Protein AF-A0A450TF73-F1 (afdb_monomer_lite)

Sequence (126 aa):
MGFTGDWPGLVEEAIFALEADQPIYLAGGFGGVTLPLDMVRALGIDDCDWFPEFSDGGLDFPGPDPRWSDSMERLARIRKEQGGKLPDNGLDDFENRQLAATHRPSEIAALISLGLGRRFVGERKP

Organism: NCBI:txid2126562

Secondary structure (DSSP, 8-state):
---SSSS-HHHHHHHHHHHTT------TTSS-THHHHHHHHHTTS---TTS----SSTTTSPPP-HHHHHHHHHHHHHHHHTTT-----S--HHHHHHHHH---HHHHHHHHHHHHHHHHHTT---

Structure (mmCIF, N/CA/C/O backbone):
data_AF-A0A450TF73-F1
#
_entry.id   AF-A0A450TF73-F1
#
loop_
_atom_site.group_PDB
_atom_site.id
_atom_site.type_symbol
_atom_site.label_atom_id
_atom_site.label_alt_id
_atom_site.label_comp_id
_atom_site.label_asym_id
_atom_site.label_entity_id
_atom_site.label_seq_id
_atom_site.pdbx_PDB_ins_code
_atom_site.Cartn_x
_atom_site.Cartn_y
_atom_site.Cartn_z
_atom_site.occupancy
_atom_site.B_iso_or_equiv
_atom_site.auth_seq_id
_atom_site.auth_comp_id
_atom_site.auth_asym_id
_atom_site.auth_atom_id
_atom_site.pdbx_PDB_model_num
ATOM 1 N N . MET A 1 1 ? 14.585 -15.240 -14.557 1.00 38.53 1 MET A N 1
ATOM 2 C CA . MET A 1 1 ? 13.596 -15.600 -13.519 1.00 38.53 1 MET A CA 1
ATOM 3 C C . MET A 1 1 ? 12.425 -14.662 -13.742 1.00 38.53 1 MET A C 1
ATOM 5 O O . MET A 1 1 ? 12.552 -13.498 -13.401 1.00 38.53 1 MET A O 1
ATOM 9 N N . GLY A 1 2 ? 11.406 -15.100 -14.479 1.00 51.41 2 GLY A N 1
ATOM 10 C CA . GLY A 1 2 ? 10.338 -14.227 -14.975 1.00 51.41 2 GLY A CA 1
ATOM 11 C C . GLY A 1 2 ? 8.985 -14.683 -14.453 1.00 51.41 2 GLY A C 1
ATOM 12 O O . GLY A 1 2 ? 8.743 -15.885 -14.334 1.00 51.41 2 GLY A O 1
ATOM 13 N N . PHE A 1 3 ? 8.134 -13.723 -14.118 1.00 56.75 3 PHE A N 1
ATOM 14 C CA . PHE A 1 3 ? 6.714 -13.951 -13.880 1.00 56.75 3 PHE A CA 1
ATOM 15 C C . PHE A 1 3 ? 6.057 -14.433 -15.181 1.00 56.75 3 PHE A C 1
ATOM 17 O O . PHE A 1 3 ? 6.486 -14.083 -16.279 1.00 56.75 3 PHE A O 1
ATOM 24 N N . THR A 1 4 ? 5.056 -15.301 -15.058 1.00 57.62 4 THR A N 1
ATOM 25 C CA . THR A 1 4 ? 4.365 -15.908 -16.209 1.00 57.62 4 THR A CA 1
ATOM 26 C C . THR A 1 4 ? 3.140 -15.099 -16.651 1.00 57.62 4 THR A C 1
ATOM 28 O O . THR A 1 4 ? 2.587 -15.391 -17.707 1.00 57.62 4 THR A O 1
ATOM 31 N N . GLY A 1 5 ? 2.735 -14.108 -15.846 1.00 60.59 5 GLY A N 1
ATOM 32 C CA . GLY A 1 5 ? 1.641 -13.173 -16.123 1.00 60.59 5 GLY A CA 1
ATOM 33 C C . GLY A 1 5 ? 2.019 -12.056 -17.097 1.00 60.59 5 GLY A C 1
ATOM 34 O O . GLY A 1 5 ? 3.167 -11.969 -17.560 1.00 60.59 5 GLY A O 1
ATOM 35 N N . ASP A 1 6 ? 1.039 -11.207 -17.405 1.00 66.12 6 ASP A N 1
ATOM 36 C CA . ASP A 1 6 ? 1.239 -10.039 -18.269 1.00 66.12 6 ASP A CA 1
ATOM 37 C C . ASP A 1 6 ? 2.031 -8.954 -17.525 1.00 66.12 6 ASP A C 1
ATOM 39 O O . ASP A 1 6 ? 2.881 -8.301 -18.135 1.00 66.12 6 ASP A O 1
ATOM 43 N N . TRP A 1 7 ? 1.871 -8.861 -16.199 1.00 71.25 7 TRP A N 1
ATOM 44 C CA . TRP A 1 7 ? 2.666 -8.004 -15.310 1.00 71.25 7 TRP A CA 1
ATOM 45 C C . TRP A 1 7 ? 3.254 -8.797 -14.120 1.00 71.25 7 TRP A C 1
ATOM 47 O O . TRP A 1 7 ? 2.951 -9.981 -13.941 1.00 71.25 7 TRP A O 1
ATOM 57 N N . PRO A 1 8 ? 4.135 -8.200 -13.288 1.00 74.06 8 PRO A N 1
ATOM 58 C CA . PRO A 1 8 ? 4.577 -8.842 -12.053 1.00 74.06 8 PRO A CA 1
ATOM 59 C C . PRO A 1 8 ? 3.381 -9.137 -11.140 1.00 74.06 8 PRO A C 1
ATOM 61 O O . PRO A 1 8 ? 2.592 -8.238 -10.869 1.00 74.06 8 PRO A O 1
ATOM 64 N N . GLY A 1 9 ? 3.275 -10.359 -10.608 1.00 73.50 9 GLY A N 1
ATOM 65 C CA . GLY A 1 9 ? 2.067 -10.804 -9.891 1.00 73.50 9 GLY A CA 1
ATOM 66 C C . GLY A 1 9 ? 1.605 -9.885 -8.748 1.00 73.50 9 GLY A C 1
ATOM 67 O O . GLY A 1 9 ? 0.416 -9.632 -8.615 1.00 73.50 9 GLY A O 1
ATOM 68 N N . LEU A 1 10 ? 2.530 -9.296 -7.978 1.00 75.56 10 LEU A N 1
ATOM 69 C CA . LEU A 1 10 ? 2.186 -8.321 -6.926 1.00 75.56 10 LEU A CA 1
ATOM 70 C C . LEU A 1 10 ? 1.573 -7.023 -7.481 1.00 75.56 10 LEU A C 1
ATOM 72 O O . LEU A 1 10 ? 0.707 -6.421 -6.848 1.00 75.56 10 LEU A O 1
ATOM 76 N N . VAL A 1 11 ? 2.022 -6.586 -8.659 1.00 76.38 11 VAL A N 1
ATOM 77 C CA . VAL A 1 11 ? 1.467 -5.411 -9.340 1.00 76.38 11 VAL A CA 1
ATOM 78 C C . VAL A 1 11 ? 0.088 -5.740 -9.911 1.00 76.38 11 VAL A C 1
ATOM 80 O O . VAL A 1 11 ? -0.824 -4.927 -9.777 1.00 76.38 11 VAL A O 1
ATOM 83 N N . GLU A 1 12 ? -0.093 -6.939 -10.479 1.00 79.62 12 GLU A N 1
ATOM 84 C CA . GLU A 1 12 ? -1.403 -7.425 -10.942 1.00 79.62 12 GLU A CA 1
ATOM 85 C C . GLU A 1 12 ? -2.422 -7.443 -9.796 1.00 79.62 12 GLU A C 1
ATOM 87 O O . GLU A 1 12 ? -3.506 -6.879 -9.929 1.00 79.62 12 GLU A O 1
ATOM 92 N N . GLU A 1 13 ? -2.064 -8.017 -8.644 1.00 82.38 13 GLU A N 1
ATOM 93 C CA . GLU A 1 13 ? -2.924 -8.057 -7.454 1.00 82.38 13 GLU A CA 1
ATOM 94 C C . GLU A 1 13 ? -3.330 -6.655 -6.978 1.00 82.38 13 GLU A C 1
ATOM 96 O O . GLU A 1 13 ? -4.500 -6.419 -6.667 1.00 82.38 13 GLU A O 1
ATOM 101 N N . ALA A 1 14 ? -2.392 -5.704 -6.963 1.00 80.81 14 ALA A N 1
ATOM 102 C CA . ALA A 1 14 ? -2.683 -4.326 -6.582 1.00 80.81 14 ALA A CA 1
ATOM 103 C C . ALA A 1 14 ? -3.598 -3.620 -7.588 1.00 80.81 14 ALA A C 1
ATOM 105 O O . ALA A 1 14 ? -4.507 -2.898 -7.180 1.00 80.81 14 ALA A O 1
ATOM 106 N N . ILE A 1 15 ? -3.397 -3.844 -8.889 1.00 82.06 15 ILE A N 1
ATOM 107 C CA . ILE A 1 15 ? -4.269 -3.300 -9.935 1.00 82.06 15 ILE A CA 1
ATOM 108 C C . ILE A 1 15 ? -5.690 -3.839 -9.768 1.00 82.06 15 ILE A C 1
ATOM 110 O O . ILE A 1 15 ? -6.626 -3.044 -9.713 1.00 82.06 15 ILE A O 1
ATOM 114 N N . PHE A 1 16 ? -5.858 -5.152 -9.596 1.00 83.19 16 PHE A N 1
ATOM 115 C CA . PHE A 1 16 ? -7.179 -5.745 -9.380 1.00 83.19 16 PHE A CA 1
ATOM 116 C C . PHE A 1 16 ? -7.854 -5.236 -8.102 1.00 83.19 16 PHE A C 1
ATOM 118 O O . PHE A 1 16 ? -9.058 -4.980 -8.106 1.00 83.19 16 PHE A O 1
ATOM 125 N N . ALA A 1 17 ? -7.099 -5.058 -7.015 1.00 84.06 17 ALA A N 1
ATOM 126 C CA . ALA A 1 17 ? -7.634 -4.504 -5.776 1.00 84.06 17 ALA A CA 1
ATOM 127 C C . ALA A 1 17 ? -8.126 -3.060 -5.965 1.00 84.06 17 ALA A C 1
ATOM 129 O O . ALA A 1 17 ? -9.243 -2.738 -5.562 1.00 84.06 17 ALA A O 1
ATOM 130 N N . LEU A 1 18 ? -7.336 -2.209 -6.627 1.00 82.31 18 LEU A N 1
ATOM 131 C CA . LEU A 1 18 ? -7.717 -0.821 -6.891 1.00 82.31 18 LEU A CA 1
ATOM 132 C C . LEU A 1 18 ? -8.915 -0.725 -7.840 1.00 82.31 18 LEU A C 1
ATOM 134 O O . LEU A 1 18 ? -9.824 0.058 -7.578 1.00 82.31 18 LEU A O 1
A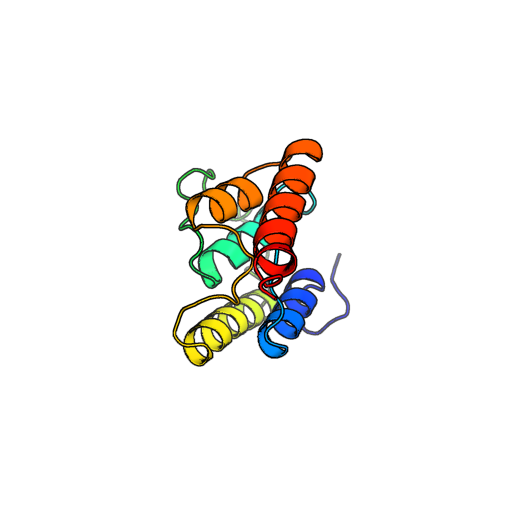TOM 138 N N . GLU A 1 19 ? -8.970 -1.543 -8.895 1.00 83.19 19 GLU A N 1
ATOM 139 C CA . GLU A 1 19 ? -10.132 -1.618 -9.795 1.00 83.19 19 GLU A CA 1
ATOM 140 C C . GLU A 1 19 ? -11.413 -2.055 -9.066 1.00 83.19 19 GLU A C 1
ATOM 142 O O . GLU A 1 19 ? -12.507 -1.610 -9.414 1.00 83.19 19 GLU A O 1
ATOM 147 N N . ALA A 1 20 ? -11.284 -2.884 -8.028 1.00 84.25 20 ALA A N 1
ATOM 148 C CA . ALA A 1 20 ? -12.384 -3.320 -7.171 1.00 84.25 20 ALA A CA 1
ATOM 149 C C . ALA A 1 20 ? -12.694 -2.359 -6.000 1.00 84.25 20 ALA A C 1
ATOM 151 O O . ALA A 1 20 ? -13.470 -2.724 -5.113 1.00 84.25 20 ALA A O 1
ATOM 152 N N . ASP A 1 21 ? -12.088 -1.164 -5.972 1.00 80.12 21 ASP A N 1
ATOM 153 C CA . ASP A 1 21 ? -12.197 -0.174 -4.885 1.00 80.12 21 ASP A CA 1
ATOM 154 C C . ASP A 1 21 ? -11.843 -0.756 -3.496 1.00 80.12 21 ASP A C 1
ATOM 156 O O . ASP A 1 21 ? -12.391 -0.382 -2.455 1.00 80.12 21 ASP A O 1
ATOM 160 N N . GLN A 1 22 ? -10.927 -1.729 -3.473 1.00 82.38 22 GLN A N 1
ATOM 161 C CA . GLN A 1 22 ? -10.429 -2.352 -2.251 1.00 82.38 22 GLN A CA 1
ATOM 162 C C . GLN A 1 22 ? -9.212 -1.583 -1.713 1.00 82.38 22 GLN A C 1
ATOM 164 O O . GLN A 1 22 ? -8.321 -1.212 -2.483 1.00 82.38 22 GLN A O 1
ATOM 169 N N . PRO A 1 23 ? -9.124 -1.367 -0.387 1.00 83.94 23 PRO A N 1
ATOM 170 C CA . PRO A 1 23 ? -7.955 -0.747 0.220 1.00 83.94 23 PRO A CA 1
ATOM 171 C C . PRO A 1 23 ? -6.725 -1.646 0.081 1.00 83.94 23 PRO A C 1
ATOM 173 O O . PRO A 1 23 ? -6.782 -2.847 0.349 1.00 83.94 23 PRO A O 1
ATOM 176 N N . ILE A 1 24 ? -5.597 -1.041 -0.288 1.00 84.56 24 ILE A N 1
ATOM 177 C CA . ILE A 1 24 ? -4.303 -1.718 -0.401 1.00 84.56 24 ILE A CA 1
ATOM 178 C C . ILE A 1 24 ? -3.362 -1.291 0.731 1.00 84.56 24 ILE A C 1
ATOM 180 O O . ILE A 1 24 ? -3.383 -0.147 1.193 1.00 84.56 24 ILE A O 1
ATOM 184 N N . TYR A 1 25 ? -2.520 -2.226 1.168 1.00 84.06 25 TYR A N 1
ATOM 185 C CA . TYR A 1 25 ? -1.515 -2.039 2.213 1.00 84.06 25 TYR A CA 1
ATOM 186 C C . TYR A 1 25 ? -0.152 -2.457 1.654 1.00 84.06 25 TYR A C 1
ATOM 188 O O . TYR A 1 25 ? 0.133 -3.647 1.528 1.00 84.06 25 TYR A O 1
ATOM 196 N N . LEU A 1 26 ? 0.679 -1.484 1.280 1.00 80.50 26 LEU A N 1
ATOM 197 C CA . LEU A 1 26 ? 1.978 -1.739 0.652 1.00 80.50 26 LEU A CA 1
ATOM 198 C C . LEU A 1 26 ? 3.069 -1.848 1.716 1.00 80.50 26 LEU A C 1
ATOM 200 O O . LEU A 1 26 ? 3.518 -0.837 2.245 1.00 80.50 26 LEU A O 1
ATOM 204 N N . ALA A 1 27 ? 3.496 -3.071 2.028 1.00 80.06 27 ALA A N 1
ATOM 205 C CA . ALA A 1 27 ? 4.587 -3.327 2.966 1.00 80.06 27 ALA A CA 1
ATOM 206 C C . ALA A 1 27 ? 5.915 -3.515 2.213 1.00 80.06 27 ALA A C 1
ATOM 208 O O . ALA A 1 27 ? 6.076 -4.488 1.476 1.00 80.06 27 ALA A O 1
ATOM 209 N N . GLY A 1 28 ? 6.880 -2.608 2.400 1.00 66.62 28 GLY A N 1
ATOM 210 C CA . GLY A 1 28 ? 8.111 -2.597 1.593 1.00 66.62 28 GLY A CA 1
ATOM 211 C C . GLY A 1 28 ? 9.157 -3.654 1.947 1.00 66.62 28 GLY A C 1
ATOM 212 O O . GLY A 1 28 ? 10.001 -3.977 1.117 1.00 66.62 28 GLY A O 1
ATOM 213 N N . GLY A 1 29 ? 9.116 -4.230 3.153 1.00 62.75 29 GLY A N 1
ATOM 214 C CA . GLY A 1 29 ? 10.197 -5.106 3.624 1.00 62.75 29 GLY A CA 1
ATOM 215 C C . GLY A 1 29 ? 10.097 -6.596 3.334 1.00 62.75 29 GLY A C 1
ATOM 216 O O . GLY A 1 29 ? 10.975 -7.340 3.767 1.00 62.75 29 GLY A O 1
ATOM 217 N N . PHE A 1 30 ? 9.053 -7.048 2.640 1.00 56.22 30 PHE A N 1
ATOM 218 C CA . PHE A 1 30 ? 8.836 -8.465 2.328 1.00 56.22 30 PHE A CA 1
ATOM 219 C C . PHE A 1 30 ? 8.599 -8.666 0.826 1.00 56.22 30 PHE A C 1
ATOM 221 O O . PHE A 1 30 ? 7.497 -8.946 0.375 1.00 56.22 30 PHE A O 1
ATOM 228 N N . GLY A 1 31 ? 9.668 -8.512 0.048 1.00 50.62 31 GLY A N 1
ATOM 229 C CA . GLY A 1 31 ? 9.680 -8.608 -1.414 1.00 50.62 31 GLY A CA 1
ATOM 230 C C . GLY A 1 31 ? 10.719 -7.629 -1.944 1.00 50.62 31 GLY A C 1
ATOM 231 O O . GLY A 1 31 ? 10.938 -6.610 -1.305 1.00 50.62 31 GLY A O 1
ATOM 232 N N . GLY A 1 32 ? 11.432 -7.948 -3.030 1.00 55.28 32 GLY A N 1
ATOM 233 C CA . GLY A 1 32 ? 12.507 -7.093 -3.556 1.00 55.28 32 GLY A CA 1
ATOM 234 C C . GLY A 1 32 ? 12.109 -5.614 -3.540 1.00 55.28 32 GLY A C 1
ATOM 235 O O . GLY A 1 32 ? 11.085 -5.253 -4.111 1.00 55.28 32 GLY A O 1
ATOM 236 N N . VAL A 1 33 ? 12.896 -4.799 -2.831 1.00 53.75 33 VAL A N 1
ATOM 237 C CA . VAL A 1 33 ? 12.512 -3.456 -2.355 1.00 53.75 33 VAL A CA 1
ATOM 238 C C . VAL A 1 33 ? 12.104 -2.508 -3.491 1.00 53.75 33 VAL A C 1
ATOM 240 O O . VAL A 1 33 ? 11.368 -1.557 -3.273 1.00 53.75 33 VAL A O 1
ATOM 243 N N . THR A 1 34 ? 12.511 -2.810 -4.723 1.00 55.22 34 THR A N 1
ATOM 244 C CA . THR A 1 34 ? 12.182 -2.076 -5.948 1.00 55.22 34 THR A CA 1
ATOM 245 C C . THR A 1 34 ? 10.687 -2.115 -6.301 1.00 55.22 34 THR A C 1
ATOM 247 O O . THR A 1 34 ? 10.118 -1.094 -6.663 1.00 55.22 34 THR A O 1
ATOM 250 N N . LEU A 1 35 ? 10.017 -3.265 -6.131 1.00 61.84 35 LEU A N 1
ATOM 251 C CA . LEU A 1 35 ? 8.601 -3.459 -6.493 1.00 61.84 35 LEU A CA 1
ATOM 252 C C . LEU A 1 35 ? 7.647 -2.568 -5.674 1.00 61.84 35 LEU A C 1
ATOM 254 O O . LEU A 1 35 ? 6.894 -1.798 -6.270 1.00 61.84 35 LEU A O 1
ATOM 258 N N . PRO A 1 36 ? 7.683 -2.605 -4.329 1.00 64.50 36 PRO A N 1
ATOM 259 C CA . PRO A 1 36 ? 6.845 -1.731 -3.515 1.00 64.50 36 PRO A CA 1
ATOM 260 C C . PRO A 1 36 ? 7.193 -0.249 -3.689 1.00 64.50 36 PRO A C 1
ATOM 262 O O . PRO A 1 36 ? 6.292 0.581 -3.663 1.00 64.50 36 PRO A O 1
ATOM 265 N N . LEU A 1 37 ? 8.470 0.091 -3.894 1.00 68.56 37 LEU A N 1
ATOM 266 C CA . LEU A 1 37 ? 8.933 1.473 -4.047 1.00 68.56 37 LEU A CA 1
ATOM 267 C C . LEU A 1 37 ? 8.371 2.139 -5.307 1.00 68.56 37 LEU A C 1
ATOM 269 O O . LEU A 1 37 ? 7.825 3.241 -5.242 1.00 68.56 37 LEU A O 1
ATOM 273 N N . ASP A 1 38 ? 8.464 1.454 -6.447 1.00 70.31 38 ASP A N 1
ATOM 274 C CA . ASP A 1 38 ? 7.959 1.977 -7.715 1.00 70.31 38 ASP A CA 1
ATOM 275 C C . ASP A 1 38 ? 6.429 2.093 -7.699 1.00 70.31 38 ASP A C 1
ATOM 277 O O . ASP A 1 38 ? 5.874 3.071 -8.202 1.00 70.31 38 ASP A O 1
ATOM 281 N N . MET A 1 39 ? 5.737 1.181 -7.008 1.00 71.75 39 MET A N 1
ATOM 282 C CA . MET A 1 39 ? 4.295 1.289 -6.770 1.00 71.75 39 MET A CA 1
ATOM 283 C C . MET A 1 39 ? 3.942 2.470 -5.856 1.00 71.75 39 MET A C 1
ATOM 285 O O . MET A 1 39 ? 3.014 3.215 -6.159 1.00 71.75 39 MET A O 1
ATOM 289 N N . VAL A 1 40 ? 4.681 2.684 -4.763 1.00 74.94 40 VAL A N 1
ATOM 290 C CA . VAL A 1 40 ? 4.489 3.816 -3.834 1.00 74.94 40 VAL A CA 1
ATOM 291 C C . VAL A 1 40 ? 4.654 5.152 -4.563 1.00 74.94 40 VAL A C 1
ATOM 293 O O . VAL A 1 40 ? 3.831 6.051 -4.370 1.00 74.94 40 VAL A O 1
ATOM 296 N N . ARG A 1 41 ? 5.637 5.250 -5.467 1.00 75.44 41 ARG A N 1
ATOM 297 C CA . ARG A 1 41 ? 5.844 6.412 -6.346 1.00 75.44 41 ARG A CA 1
ATOM 298 C C . ARG A 1 41 ? 4.727 6.578 -7.375 1.00 75.44 41 ARG A C 1
ATOM 300 O O . ARG A 1 41 ? 4.154 7.660 -7.483 1.00 75.44 41 ARG A O 1
ATOM 307 N N . ALA A 1 42 ? 4.358 5.517 -8.097 1.00 74.44 42 ALA A N 1
ATOM 308 C CA . ALA A 1 42 ? 3.291 5.558 -9.105 1.00 74.44 42 ALA A CA 1
ATOM 309 C C . ALA A 1 42 ? 1.931 5.946 -8.495 1.00 74.44 42 ALA A C 1
ATOM 311 O O . ALA A 1 42 ? 1.151 6.709 -9.077 1.00 74.44 42 ALA A O 1
ATOM 312 N N . LEU A 1 43 ? 1.668 5.470 -7.279 1.00 74.12 43 LEU A N 1
ATOM 313 C CA . LEU A 1 43 ? 0.477 5.800 -6.504 1.00 74.12 43 LEU A CA 1
ATOM 314 C C . LEU A 1 43 ? 0.596 7.142 -5.762 1.00 74.12 43 LEU A C 1
ATOM 316 O O . LEU A 1 43 ? -0.397 7.631 -5.227 1.00 74.12 43 LEU A O 1
ATOM 320 N N . GLY A 1 44 ? 1.777 7.768 -5.778 1.00 71.31 44 GLY A N 1
ATOM 321 C CA . GLY A 1 44 ? 2.094 9.047 -5.139 1.00 71.31 44 GLY A CA 1
ATOM 322 C C . GLY A 1 44 ? 1.839 9.075 -3.640 1.00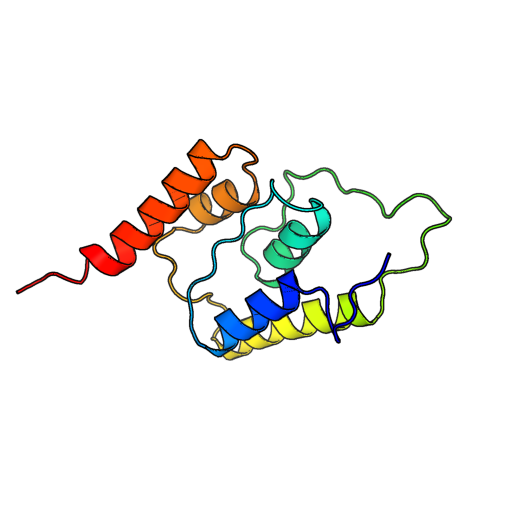 71.31 44 GLY A C 1
ATOM 323 O O . GLY A 1 44 ? 1.350 10.081 -3.131 1.00 71.31 44 GLY A O 1
ATOM 324 N N . ILE A 1 45 ? 2.133 7.965 -2.967 1.00 71.50 45 ILE A N 1
ATOM 325 C CA . ILE A 1 45 ? 2.113 7.847 -1.505 1.00 71.50 45 ILE A CA 1
ATOM 326 C C . ILE A 1 45 ? 3.340 8.564 -0.914 1.00 71.50 45 ILE A C 1
ATOM 328 O O . ILE A 1 45 ? 3.236 9.264 0.096 1.00 71.50 45 ILE A O 1
ATOM 332 N N . ASP A 1 46 ? 4.497 8.411 -1.562 1.00 69.56 46 ASP A N 1
ATOM 333 C CA . ASP A 1 46 ? 5.763 9.046 -1.197 1.00 69.56 46 ASP A CA 1
ATOM 334 C C . ASP A 1 46 ? 6.698 9.088 -2.409 1.00 69.56 46 ASP A C 1
ATOM 336 O O . ASP A 1 46 ? 6.736 8.140 -3.195 1.00 69.56 46 ASP A O 1
ATOM 340 N N . ASP A 1 47 ? 7.500 10.144 -2.531 1.00 66.81 47 ASP A N 1
ATOM 341 C CA . ASP A 1 47 ? 8.541 10.229 -3.569 1.00 66.81 47 ASP A CA 1
ATOM 342 C C . ASP A 1 47 ? 9.748 9.319 -3.253 1.00 66.81 47 ASP A C 1
ATOM 344 O O . ASP A 1 47 ? 10.567 8.992 -4.120 1.00 66.81 47 ASP A O 1
ATOM 348 N N . CYS A 1 48 ? 9.788 8.793 -2.025 1.00 66.75 48 CYS A N 1
ATOM 349 C CA . CYS A 1 48 ? 10.779 7.860 -1.517 1.00 66.75 48 CYS A CA 1
ATOM 350 C C . CYS A 1 48 ? 12.200 8.427 -1.477 1.00 66.75 48 CYS A C 1
ATOM 352 O O . CYS A 1 48 ? 13.166 7.697 -1.685 1.00 66.75 48 CYS A O 1
ATOM 354 N N . ASP A 1 49 ? 12.333 9.713 -1.144 1.00 63.94 49 ASP A N 1
ATOM 355 C CA . ASP A 1 49 ? 13.621 10.412 -0.980 1.00 63.94 49 ASP A CA 1
ATOM 356 C C . ASP A 1 49 ? 14.502 9.807 0.130 1.00 63.94 49 ASP A C 1
ATOM 358 O O . ASP A 1 49 ? 15.712 10.025 0.186 1.00 63.94 49 ASP A O 1
ATOM 362 N N . TRP A 1 50 ? 13.893 9.052 1.047 1.00 63.81 50 TRP A N 1
ATOM 363 C CA . TRP A 1 50 ? 14.571 8.341 2.131 1.00 63.81 50 TRP A CA 1
ATOM 364 C C . TRP A 1 50 ? 15.201 7.017 1.679 1.00 63.81 50 TRP A C 1
ATOM 366 O O . TRP A 1 50 ? 15.996 6.438 2.425 1.00 63.81 50 TRP A O 1
ATOM 376 N N . PHE A 1 51 ? 14.861 6.526 0.484 1.00 57.84 51 PHE A N 1
ATOM 377 C CA . PHE A 1 51 ? 15.458 5.328 -0.083 1.00 57.84 51 PHE A CA 1
ATOM 378 C C . PHE A 1 51 ? 16.630 5.730 -0.985 1.00 57.84 51 PHE A C 1
ATOM 380 O O . PHE A 1 51 ? 16.441 6.550 -1.884 1.00 57.84 51 PHE A O 1
ATOM 387 N N . PRO A 1 52 ? 17.849 5.193 -0.774 1.00 53.03 52 PRO A N 1
ATOM 388 C CA . PRO A 1 52 ? 18.952 5.474 -1.679 1.00 53.03 52 PRO A CA 1
ATOM 389 C C . PRO A 1 52 ? 18.532 5.054 -3.085 1.00 53.03 52 PRO A C 1
ATOM 391 O O . PRO A 1 52 ? 18.037 3.940 -3.267 1.00 53.03 52 PRO A O 1
ATOM 394 N N . GLU A 1 53 ? 18.713 5.943 -4.065 1.00 52.53 53 GLU A N 1
ATOM 395 C CA . GLU A 1 53 ? 18.555 5.589 -5.470 1.00 52.53 53 GLU A CA 1
ATOM 396 C C . GLU A 1 53 ? 19.430 4.363 -5.725 1.00 52.53 53 GLU A C 1
ATOM 398 O O . GLU A 1 53 ? 20.659 4.453 -5.797 1.00 52.53 53 GLU A O 1
ATOM 403 N N . PHE A 1 54 ? 18.811 3.190 -5.844 1.00 47.88 54 PHE A N 1
ATOM 404 C CA . PHE A 1 54 ? 19.447 2.100 -6.548 1.00 47.88 54 PHE A CA 1
ATOM 405 C C . PHE A 1 54 ? 19.494 2.577 -7.991 1.00 47.88 54 PHE A C 1
ATOM 407 O O . PHE A 1 54 ? 18.547 2.388 -8.747 1.00 47.88 54 PHE A O 1
ATOM 414 N N . SER A 1 55 ? 20.576 3.285 -8.335 1.00 41.16 55 SER A N 1
ATOM 415 C CA . SER A 1 55 ? 20.989 3.431 -9.720 1.00 41.16 55 SER A CA 1
ATOM 416 C C . SER A 1 55 ? 20.908 2.037 -10.312 1.00 41.16 55 SER A C 1
ATOM 418 O O . SER A 1 55 ? 21.510 1.109 -9.760 1.00 41.16 55 SER A O 1
ATOM 420 N N . ASP A 1 56 ? 20.079 1.914 -11.344 1.00 44.41 56 ASP A N 1
ATOM 421 C CA . ASP A 1 56 ? 19.883 0.710 -12.133 1.00 44.41 56 ASP A CA 1
ATOM 422 C C . ASP A 1 56 ? 21.159 -0.120 -12.172 1.00 44.41 56 ASP A C 1
ATOM 424 O O . ASP A 1 56 ? 22.257 0.409 -12.385 1.00 44.41 56 ASP A O 1
ATOM 428 N N . GLY A 1 57 ? 20.996 -1.418 -11.909 1.00 40.12 57 GLY A N 1
ATOM 429 C CA . GLY A 1 57 ? 22.087 -2.370 -11.813 1.00 40.12 57 GLY A CA 1
ATOM 430 C C . GLY A 1 57 ? 23.152 -2.099 -12.871 1.00 40.12 57 GLY A C 1
ATOM 431 O O . GLY A 1 57 ? 22.851 -1.950 -14.054 1.00 40.12 57 GLY A O 1
ATOM 432 N N . GLY A 1 58 ? 24.397 -1.963 -12.413 1.00 34.69 58 GLY A N 1
ATOM 433 C CA . GLY A 1 58 ? 25.489 -1.457 -13.233 1.00 34.69 58 GLY A CA 1
ATOM 434 C C . GLY A 1 58 ? 25.543 -2.106 -14.615 1.00 34.69 58 GLY A C 1
ATOM 435 O O . GLY A 1 58 ? 25.588 -3.323 -14.691 1.00 34.69 58 GLY A O 1
ATOM 436 N N . LEU A 1 59 ? 25.531 -1.263 -15.654 1.00 37.94 59 LEU A N 1
ATOM 437 C CA . LEU A 1 59 ? 25.938 -1.430 -17.064 1.00 37.94 59 LEU A CA 1
ATOM 438 C C . LEU A 1 59 ? 25.552 -2.705 -17.861 1.00 37.94 59 LEU A C 1
ATOM 440 O O . LEU A 1 59 ? 25.734 -2.690 -19.073 1.00 37.94 59 LEU A O 1
ATOM 444 N N . ASP A 1 60 ? 24.970 -3.739 -17.254 1.00 41.19 60 ASP A N 1
ATOM 445 C CA . ASP A 1 60 ? 24.660 -5.045 -17.860 1.00 41.19 60 ASP A CA 1
ATOM 446 C C . ASP A 1 60 ? 23.224 -5.528 -17.571 1.00 41.19 60 ASP A C 1
ATOM 448 O O . ASP A 1 60 ? 22.843 -6.635 -17.963 1.00 41.19 60 ASP A O 1
ATOM 452 N N . PHE A 1 61 ? 22.391 -4.722 -16.903 1.00 43.28 61 PHE A N 1
ATOM 453 C CA . PHE A 1 61 ? 20.975 -5.051 -16.761 1.00 43.28 61 PHE A CA 1
ATOM 454 C C . PHE A 1 61 ? 20.225 -4.655 -18.041 1.00 43.28 61 PHE A C 1
ATOM 456 O O . PHE A 1 61 ? 20.303 -3.496 -18.455 1.00 43.28 61 PHE A O 1
ATOM 463 N N . PRO A 1 62 ? 19.502 -5.586 -18.699 1.00 42.97 62 PRO A N 1
ATOM 464 C CA . PRO A 1 62 ? 18.587 -5.204 -19.765 1.00 42.97 62 PRO A CA 1
ATOM 465 C C . PRO A 1 62 ? 17.611 -4.179 -19.183 1.00 42.97 62 PRO A C 1
ATOM 467 O O . PRO A 1 62 ? 17.142 -4.362 -18.059 1.00 42.97 62 PRO A O 1
ATOM 470 N N . GLY A 1 63 ? 17.370 -3.090 -19.923 1.00 53.22 63 GLY A N 1
ATOM 471 C CA . GLY A 1 63 ? 16.475 -2.014 -19.491 1.00 53.22 63 GLY A CA 1
ATOM 472 C C . GLY A 1 63 ? 15.132 -2.552 -18.980 1.00 53.22 63 GLY A C 1
ATOM 473 O O . GLY A 1 63 ? 14.765 -3.678 -19.336 1.00 53.22 63 GLY A O 1
ATOM 474 N N . PRO A 1 64 ? 14.417 -1.778 -18.141 1.00 60.00 64 PRO A N 1
ATOM 475 C CA . PRO A 1 64 ? 13.228 -2.249 -17.442 1.00 60.00 64 PRO A CA 1
ATOM 476 C C . PRO A 1 64 ? 12.286 -2.938 -18.426 1.00 60.00 64 PRO A C 1
ATOM 478 O O . PRO A 1 64 ? 11.995 -2.401 -19.497 1.00 60.00 64 PRO A O 1
ATOM 481 N N . ASP A 1 65 ? 11.880 -4.163 -18.085 1.00 68.06 65 ASP A N 1
ATOM 482 C CA . ASP A 1 65 ? 10.965 -4.969 -18.892 1.00 68.06 65 ASP A CA 1
ATOM 483 C C . ASP A 1 65 ? 9.791 -4.080 -19.346 1.00 68.06 65 ASP A C 1
ATOM 485 O O . ASP A 1 65 ? 9.189 -3.423 -18.498 1.00 68.06 65 ASP A O 1
ATOM 489 N N . PRO A 1 66 ? 9.433 -4.012 -20.641 1.00 72.62 66 PRO A N 1
ATOM 490 C CA . PRO A 1 66 ? 8.305 -3.199 -21.094 1.00 72.62 66 PRO A CA 1
ATOM 491 C C . PRO A 1 66 ? 7.010 -3.458 -20.307 1.00 72.62 66 PRO A C 1
ATOM 493 O O . PRO A 1 66 ? 6.218 -2.539 -20.109 1.00 72.62 66 PRO A O 1
ATOM 496 N N . ARG A 1 67 ? 6.825 -4.688 -19.802 1.00 73.44 67 ARG A N 1
ATOM 497 C CA . ARG A 1 67 ? 5.707 -5.076 -18.926 1.00 73.44 67 ARG A CA 1
ATOM 498 C C . ARG A 1 67 ? 5.738 -4.357 -17.577 1.00 73.44 67 ARG A C 1
ATOM 500 O O . ARG A 1 67 ? 4.690 -4.065 -17.013 1.00 73.44 67 ARG A O 1
ATOM 507 N N . TRP A 1 68 ? 6.928 -4.049 -17.067 1.00 72.88 68 TRP A N 1
ATOM 508 C CA . TRP A 1 68 ? 7.117 -3.238 -15.867 1.00 72.88 68 TRP A CA 1
ATOM 509 C C . TRP A 1 68 ? 6.602 -1.817 -16.076 1.00 72.88 68 TRP A C 1
ATOM 511 O O . TRP A 1 68 ? 5.741 -1.353 -15.329 1.00 72.88 68 TRP A O 1
ATOM 521 N N . SER A 1 69 ? 7.093 -1.142 -17.116 1.00 76.00 69 SER A N 1
ATOM 522 C CA . SER A 1 69 ? 6.702 0.236 -17.421 1.00 76.00 69 SER A CA 1
ATOM 523 C C . SER A 1 69 ? 5.202 0.356 -17.705 1.00 76.00 69 SER A C 1
ATOM 525 O O . SER A 1 69 ? 4.560 1.260 -17.173 1.00 76.00 69 SER A O 1
ATOM 527 N N . ASP A 1 70 ? 4.634 -0.589 -18.462 1.00 81.69 70 ASP A N 1
ATOM 528 C CA . ASP A 1 70 ? 3.194 -0.651 -18.749 1.00 81.69 70 ASP A CA 1
ATOM 529 C C . ASP A 1 70 ? 2.357 -0.805 -17.465 1.00 81.69 70 ASP A C 1
ATOM 531 O O . ASP A 1 70 ? 1.371 -0.092 -17.258 1.00 81.69 70 ASP A O 1
ATOM 535 N N . SER A 1 71 ? 2.802 -1.656 -16.534 1.00 77.31 71 SER A N 1
ATOM 536 C CA . SER A 1 71 ? 2.114 -1.857 -15.255 1.00 77.31 71 SER A CA 1
ATOM 537 C C . SER A 1 71 ? 2.113 -0.601 -14.362 1.00 77.31 71 SER A C 1
ATOM 539 O O . SER A 1 71 ? 1.094 -0.272 -13.747 1.00 77.31 71 SER A O 1
ATOM 541 N N . MET A 1 72 ? 3.211 0.167 -14.341 1.00 81.44 72 MET A N 1
ATOM 542 C CA . MET A 1 72 ? 3.288 1.437 -13.602 1.00 81.44 72 MET A CA 1
ATOM 543 C C . MET A 1 72 ? 2.404 2.517 -14.235 1.00 81.44 72 MET A C 1
ATOM 545 O O . MET A 1 72 ? 1.716 3.257 -13.526 1.00 81.44 72 MET A O 1
ATOM 549 N N . GLU A 1 73 ? 2.359 2.583 -15.570 1.00 83.19 73 GLU A N 1
ATOM 550 C CA . GLU A 1 73 ? 1.446 3.479 -16.287 1.00 83.19 73 GLU A CA 1
ATOM 551 C C . GLU A 1 73 ? -0.021 3.125 -16.001 1.00 83.19 73 GLU A C 1
ATOM 553 O O . GLU A 1 73 ? -0.862 4.016 -15.827 1.00 83.19 73 GLU A O 1
ATOM 558 N N . ARG A 1 74 ? -0.348 1.830 -15.902 1.00 84.25 74 ARG A N 1
ATOM 559 C CA . ARG A 1 74 ? -1.692 1.384 -15.523 1.00 84.25 74 ARG A CA 1
ATOM 560 C C . ARG A 1 74 ? -2.066 1.837 -14.113 1.00 84.25 74 ARG A C 1
ATOM 562 O O . ARG A 1 74 ? -3.145 2.408 -13.952 1.00 84.25 74 ARG A O 1
ATOM 569 N N . LEU A 1 75 ? -1.191 1.649 -13.125 1.00 80.81 75 LEU A N 1
ATOM 570 C CA . LEU A 1 75 ? -1.422 2.108 -11.747 1.00 80.81 75 LEU A CA 1
ATOM 571 C C . LEU A 1 75 ? -1.659 3.623 -11.676 1.00 80.81 75 LEU A C 1
ATOM 573 O O . LEU A 1 75 ? -2.631 4.076 -11.065 1.00 80.81 75 LEU A O 1
ATOM 577 N N . ALA A 1 76 ? -0.821 4.413 -12.353 1.00 81.12 76 ALA A N 1
ATOM 578 C CA . ALA A 1 76 ? -0.968 5.867 -12.401 1.00 81.12 76 ALA A CA 1
ATOM 579 C C . ALA A 1 76 ? -2.307 6.295 -13.032 1.00 81.12 76 ALA A C 1
ATOM 581 O O . ALA A 1 76 ? -2.936 7.267 -12.599 1.00 81.12 76 ALA A O 1
ATOM 582 N N . ARG A 1 77 ? -2.776 5.550 -14.040 1.00 84.56 77 ARG A N 1
ATOM 583 C CA . ARG A 1 77 ? -4.064 5.787 -14.699 1.00 84.56 77 ARG A CA 1
ATOM 584 C C . ARG A 1 77 ? -5.244 5.487 -13.784 1.00 84.56 77 ARG A C 1
ATOM 586 O O . ARG A 1 77 ? -6.122 6.336 -13.684 1.00 84.56 77 ARG A O 1
ATOM 593 N N . ILE A 1 78 ? -5.232 4.351 -13.084 1.00 82.81 78 ILE A N 1
ATOM 594 C CA . ILE A 1 78 ? -6.286 3.986 -12.122 1.00 82.81 78 ILE A CA 1
ATOM 595 C C . ILE A 1 78 ? -6.395 5.055 -11.037 1.00 82.81 78 ILE A C 1
ATOM 597 O O . ILE A 1 78 ? -7.481 5.569 -10.778 1.00 82.81 78 ILE A O 1
ATOM 601 N N . ARG A 1 79 ? -5.258 5.491 -10.480 1.00 78.75 79 ARG A N 1
ATOM 602 C CA . ARG A 1 79 ? -5.233 6.595 -9.515 1.00 78.75 79 ARG A CA 1
ATOM 603 C C . ARG A 1 79 ? -5.884 7.856 -10.084 1.00 78.75 79 ARG A C 1
ATOM 605 O O . ARG A 1 79 ? -6.652 8.520 -9.393 1.00 78.75 79 ARG A O 1
ATOM 612 N N . LYS A 1 80 ? -5.579 8.214 -11.334 1.00 81.69 80 LYS A N 1
ATOM 613 C CA . LYS A 1 80 ? -6.169 9.387 -11.994 1.00 81.69 80 LYS A CA 1
ATOM 614 C C . LYS A 1 80 ? -7.680 9.229 -12.202 1.00 81.69 80 LYS A C 1
ATOM 616 O O . LYS A 1 80 ? -8.416 10.184 -11.965 1.00 81.69 80 LYS A O 1
ATOM 621 N N . GLU A 1 81 ? -8.131 8.049 -12.619 1.00 81.81 81 GLU A N 1
ATOM 622 C CA . GLU A 1 81 ? -9.548 7.704 -12.798 1.00 81.81 81 GLU A CA 1
ATOM 623 C C . GLU A 1 81 ? -10.319 7.770 -11.467 1.00 81.81 81 GLU A C 1
ATOM 625 O O . GLU A 1 81 ? -11.445 8.260 -11.436 1.00 81.81 81 GLU A O 1
ATOM 630 N N . GLN A 1 82 ? -9.676 7.406 -10.353 1.00 76.38 82 GLN A N 1
ATOM 631 C CA . GLN A 1 82 ? -10.209 7.505 -8.986 1.00 76.38 82 GLN A CA 1
ATOM 632 C C . GLN A 1 82 ? -10.051 8.901 -8.350 1.00 76.38 82 GLN A C 1
ATOM 634 O O . GLN A 1 82 ? -10.205 9.081 -7.142 1.00 76.38 82 GLN A O 1
ATOM 639 N N . GLY A 1 83 ? -9.751 9.933 -9.146 1.00 72.25 83 GLY A N 1
ATOM 640 C CA . GLY A 1 83 ? -9.674 11.315 -8.660 1.00 72.25 83 GLY A CA 1
ATOM 641 C C . GLY A 1 83 ? -8.409 11.633 -7.856 1.00 72.25 83 GLY A C 1
ATOM 642 O O . GLY A 1 83 ? -8.397 12.578 -7.068 1.00 72.25 83 GLY A O 1
ATOM 643 N N . GLY A 1 84 ? -7.338 10.864 -8.050 1.00 67.81 84 GLY A N 1
ATOM 644 C CA . GLY A 1 84 ? -6.025 11.100 -7.449 1.00 67.81 84 GLY A CA 1
ATOM 645 C C . GLY A 1 84 ? -5.845 10.512 -6.051 1.00 67.81 84 GLY A C 1
ATOM 646 O O . GLY A 1 84 ? -4.747 10.622 -5.500 1.00 67.81 84 GLY A O 1
ATOM 647 N N . LYS A 1 85 ? -6.890 9.893 -5.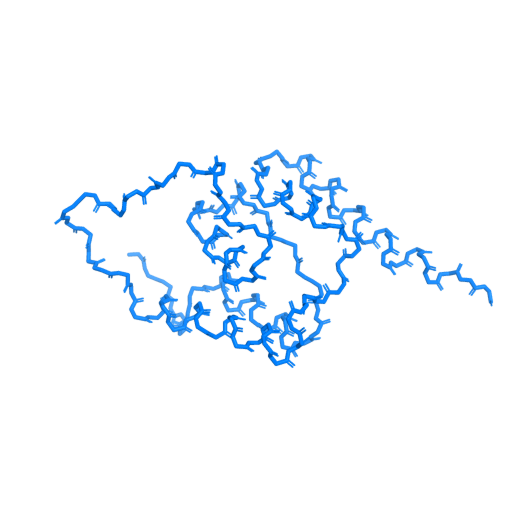491 1.00 68.38 85 LYS A N 1
ATOM 648 C CA . LYS A 1 85 ? -6.890 9.314 -4.147 1.00 68.38 85 LYS A CA 1
ATOM 649 C C . LYS A 1 85 ? -6.947 7.797 -4.218 1.00 68.38 85 LYS A C 1
ATOM 651 O O . LYS A 1 85 ? -7.654 7.240 -5.049 1.00 68.38 85 LYS A O 1
ATOM 656 N N . LEU A 1 86 ? -6.201 7.158 -3.327 1.00 73.50 86 LEU A N 1
ATOM 657 C CA . LEU A 1 86 ? -6.317 5.729 -3.084 1.00 73.50 86 LEU A CA 1
ATOM 658 C C . LEU A 1 86 ? -7.601 5.432 -2.294 1.00 73.50 86 LEU A C 1
ATOM 660 O O . LEU A 1 86 ? -8.061 6.306 -1.548 1.00 73.50 86 LEU A O 1
ATOM 664 N N . PRO A 1 87 ? -8.154 4.214 -2.415 1.00 77.50 87 PRO A N 1
ATOM 665 C CA . PRO A 1 87 ? -9.238 3.764 -1.554 1.00 77.50 87 PRO A CA 1
ATOM 666 C C . PRO A 1 87 ? -8.841 3.898 -0.078 1.00 77.50 87 PRO A C 1
ATOM 668 O O . PRO A 1 87 ? -7.717 3.567 0.301 1.00 77.50 87 PRO A O 1
ATOM 671 N N . ASP A 1 88 ? -9.765 4.388 0.752 1.00 82.25 88 ASP A N 1
ATOM 672 C CA . ASP A 1 88 ? -9.507 4.675 2.168 1.00 82.25 88 ASP A CA 1
ATOM 673 C C . ASP A 1 88 ? -9.090 3.405 2.926 1.00 82.25 88 ASP A C 1
ATOM 675 O O . ASP A 1 88 ? -9.912 2.544 3.235 1.00 82.25 88 ASP A O 1
ATOM 679 N N . ASN A 1 89 ? -7.808 3.267 3.246 1.00 83.00 89 ASN A N 1
ATOM 680 C CA . ASN A 1 89 ? -7.287 2.120 3.986 1.00 83.00 89 ASN A CA 1
ATOM 681 C C . ASN A 1 89 ? -7.242 2.360 5.507 1.00 83.00 89 ASN A C 1
ATOM 683 O O . ASN A 1 89 ? -6.683 1.544 6.246 1.00 83.00 89 ASN A O 1
ATOM 687 N N . GLY A 1 90 ? -7.841 3.455 5.985 1.00 83.62 90 GLY A N 1
ATOM 688 C CA . GLY A 1 90 ? -7.863 3.853 7.389 1.00 83.62 90 GLY A CA 1
ATOM 689 C C . GLY A 1 90 ? -6.526 4.381 7.917 1.00 83.62 90 GLY A C 1
ATOM 690 O O . GLY A 1 90 ? -6.441 4.716 9.101 1.00 83.62 90 GLY A O 1
ATOM 691 N N . LEU A 1 91 ? -5.491 4.454 7.078 1.00 85.75 91 LEU A N 1
ATOM 692 C CA . LEU A 1 91 ? -4.192 5.026 7.415 1.00 85.75 91 LEU A CA 1
ATOM 693 C C . LE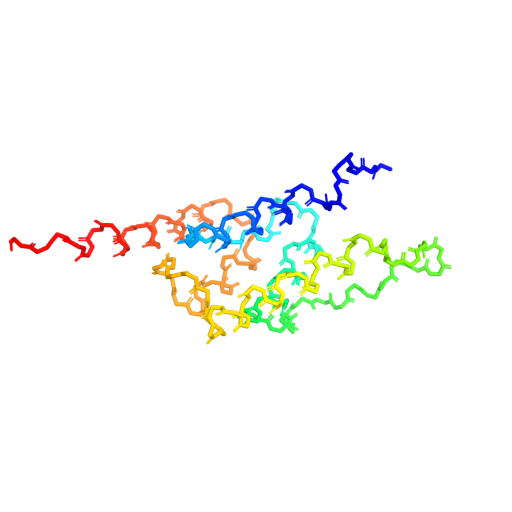U A 1 91 ? -4.049 6.416 6.803 1.00 85.75 91 LEU A C 1
ATOM 695 O O . LEU A 1 91 ? -4.507 6.667 5.688 1.00 85.75 91 LEU A O 1
ATOM 699 N N . ASP A 1 92 ? -3.400 7.317 7.532 1.00 84.56 92 ASP A N 1
ATOM 700 C CA . ASP A 1 92 ? -3.004 8.611 6.984 1.00 84.56 92 ASP A CA 1
ATOM 701 C C . ASP A 1 92 ? -1.765 8.492 6.074 1.00 84.56 92 ASP A C 1
ATOM 703 O O . ASP A 1 92 ? -1.144 7.431 5.943 1.00 84.56 92 ASP A O 1
ATOM 707 N N . ASP A 1 93 ? -1.402 9.588 5.406 1.00 81.25 93 ASP A N 1
ATOM 708 C CA . ASP A 1 93 ? -0.267 9.614 4.476 1.00 81.25 93 ASP A CA 1
ATOM 709 C C . ASP A 1 93 ? 1.060 9.246 5.166 1.00 81.25 93 ASP A C 1
ATOM 711 O O . ASP A 1 93 ? 1.917 8.597 4.566 1.00 81.25 93 ASP A O 1
ATOM 715 N N . PHE A 1 94 ? 1.239 9.620 6.437 1.00 81.25 94 PHE A N 1
ATOM 716 C CA . PHE A 1 94 ? 2.455 9.330 7.198 1.00 81.25 94 PHE A CA 1
ATOM 717 C C . PHE A 1 94 ? 2.523 7.858 7.624 1.00 81.25 94 PHE A C 1
ATOM 719 O O . PHE A 1 94 ? 3.578 7.230 7.560 1.00 81.25 94 PHE A O 1
ATOM 726 N N . GLU A 1 95 ? 1.403 7.274 8.029 1.00 85.94 95 GLU A N 1
ATOM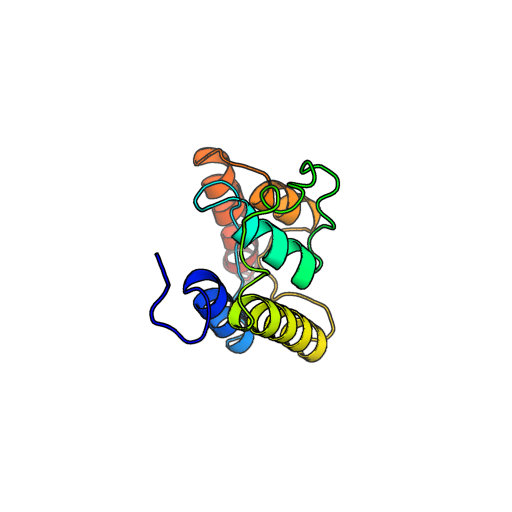 727 C CA . GLU A 1 95 ? 1.276 5.856 8.357 1.00 85.94 95 GLU A CA 1
ATOM 728 C C . GLU A 1 95 ? 1.464 4.968 7.120 1.00 85.94 95 GLU A C 1
ATOM 730 O O . GLU A 1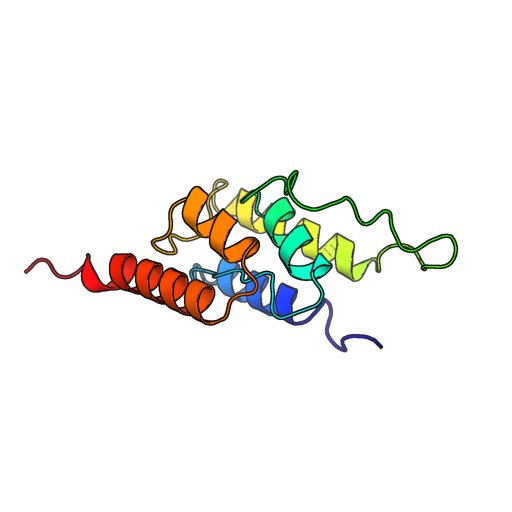 95 ? 2.152 3.949 7.202 1.00 85.94 95 GLU A O 1
ATOM 735 N N . ASN A 1 96 ? 0.940 5.380 5.961 1.00 82.50 96 ASN A N 1
ATOM 736 C CA . ASN A 1 96 ? 1.175 4.695 4.687 1.00 82.50 96 ASN A CA 1
ATOM 737 C C . ASN A 1 96 ? 2.652 4.731 4.276 1.00 82.50 96 ASN A C 1
ATOM 739 O O . ASN A 1 96 ? 3.204 3.709 3.869 1.00 82.50 96 ASN A O 1
ATOM 743 N N . ARG A 1 97 ? 3.325 5.874 4.458 1.00 79.88 97 ARG A N 1
ATOM 744 C CA . ARG A 1 97 ? 4.780 5.995 4.267 1.00 79.88 97 ARG A CA 1
ATOM 745 C C . ARG A 1 97 ? 5.564 5.075 5.190 1.00 79.88 97 ARG A C 1
ATOM 747 O O . ARG A 1 97 ? 6.484 4.394 4.749 1.00 79.88 97 ARG A O 1
ATOM 754 N N . GLN A 1 98 ? 5.192 5.024 6.467 1.00 82.62 98 GLN A N 1
ATOM 755 C CA . GLN A 1 98 ? 5.840 4.133 7.427 1.00 82.62 98 GLN A CA 1
ATOM 756 C C . GLN A 1 98 ? 5.639 2.661 7.072 1.00 82.62 98 GLN A C 1
ATOM 758 O O . GLN A 1 98 ? 6.590 1.890 7.166 1.00 82.62 98 GLN A O 1
ATOM 763 N N . LEU A 1 99 ? 4.436 2.271 6.640 1.00 83.12 99 LEU A N 1
ATOM 764 C CA . LEU A 1 99 ? 4.146 0.907 6.202 1.00 83.12 99 LEU A CA 1
ATOM 765 C C . LEU A 1 99 ? 4.994 0.521 4.982 1.00 83.12 99 LEU A C 1
ATOM 767 O O . LEU A 1 99 ? 5.571 -0.567 4.949 1.00 83.12 99 LEU A O 1
ATOM 771 N N . ALA A 1 100 ? 5.123 1.443 4.027 1.00 79.12 100 ALA A N 1
ATOM 772 C CA . ALA A 1 100 ? 5.972 1.280 2.856 1.00 79.12 100 ALA A CA 1
ATOM 773 C C . ALA A 1 100 ? 7.465 1.185 3.214 1.00 79.12 100 ALA A C 1
ATOM 775 O O . ALA A 1 100 ? 8.197 0.454 2.558 1.00 79.12 100 ALA A O 1
ATOM 776 N N . ALA A 1 101 ? 7.922 1.876 4.260 1.00 77.94 101 ALA A N 1
ATOM 777 C CA . ALA A 1 101 ? 9.331 1.896 4.654 1.00 77.94 101 ALA A CA 1
ATOM 778 C C . ALA A 1 101 ? 9.745 0.780 5.624 1.00 77.94 101 ALA A C 1
ATOM 780 O O . ALA A 1 101 ? 10.921 0.417 5.695 1.00 77.94 101 ALA A O 1
ATOM 781 N N . THR A 1 102 ? 8.817 0.246 6.419 1.00 78.38 102 THR A N 1
ATOM 782 C CA . THR A 1 102 ? 9.171 -0.692 7.486 1.00 78.38 102 THR A CA 1
ATOM 783 C C . THR A 1 102 ? 9.398 -2.111 6.969 1.00 78.38 102 THR A C 1
ATOM 785 O O . THR A 1 102 ? 8.645 -2.659 6.163 1.00 78.38 102 THR A O 1
ATOM 788 N N . HIS A 1 103 ? 10.451 -2.747 7.489 1.00 77.81 103 HIS A N 1
ATOM 789 C CA . HIS A 1 103 ? 10.731 -4.170 7.284 1.00 77.81 103 HIS A CA 1
ATOM 790 C C . HIS A 1 103 ? 10.404 -5.021 8.512 1.00 77.81 103 HIS A C 1
ATOM 792 O O . HIS A 1 103 ? 10.695 -6.216 8.549 1.00 77.81 103 HIS A O 1
ATOM 798 N N . ARG A 1 104 ? 9.833 -4.414 9.556 1.00 81.81 104 ARG A N 1
ATOM 799 C CA . ARG A 1 104 ? 9.557 -5.094 10.819 1.00 81.81 104 ARG A CA 1
ATOM 800 C C . ARG A 1 104 ? 8.164 -5.718 10.766 1.00 81.81 104 ARG A C 1
ATOM 802 O O . ARG A 1 104 ? 7.185 -4.973 10.751 1.00 81.81 104 ARG A O 1
ATOM 809 N N . PRO A 1 105 ? 8.033 -7.059 10.833 1.00 82.75 105 PRO A N 1
ATOM 810 C CA . PRO A 1 105 ? 6.729 -7.727 10.784 1.00 82.75 105 PRO A CA 1
ATOM 811 C C . PRO A 1 105 ? 5.734 -7.204 11.821 1.00 82.75 105 PRO A C 1
ATOM 813 O O . PRO A 1 105 ? 4.546 -7.089 11.542 1.00 82.75 105 PRO A O 1
ATOM 816 N N . SER A 1 106 ? 6.222 -6.863 13.016 1.00 86.38 106 SER A N 1
ATOM 817 C CA . SER A 1 106 ? 5.400 -6.316 14.095 1.00 86.38 106 SER A CA 1
ATOM 818 C C . SER A 1 106 ? 4.825 -4.939 13.766 1.00 86.38 106 SER A C 1
ATOM 820 O O . SER A 1 106 ? 3.679 -4.670 14.107 1.00 86.38 106 SER A O 1
ATOM 822 N N . GLU A 1 107 ? 5.598 -4.075 13.104 1.00 84.88 107 GLU A N 1
ATOM 823 C CA . GLU A 1 107 ? 5.140 -2.741 12.697 1.00 84.88 107 GLU A CA 1
ATOM 824 C C . GLU A 1 107 ? 4.166 -2.840 11.520 1.00 84.88 107 GLU A C 1
ATOM 826 O O . GLU A 1 107 ? 3.117 -2.202 11.549 1.00 84.88 107 GLU A O 1
ATOM 831 N N . ILE A 1 108 ? 4.447 -3.723 10.553 1.00 85.69 108 ILE A N 1
ATOM 832 C CA . ILE A 1 108 ? 3.527 -4.046 9.452 1.00 85.69 108 ILE A CA 1
ATOM 833 C C . ILE A 1 108 ? 2.175 -4.506 10.012 1.00 85.69 108 ILE A C 1
ATOM 835 O O . ILE A 1 108 ? 1.134 -3.941 9.681 1.00 85.69 108 ILE A O 1
ATOM 839 N N . ALA A 1 109 ? 2.181 -5.498 10.908 1.00 88.25 109 ALA A N 1
ATOM 840 C CA . ALA A 1 109 ? 0.960 -6.027 11.506 1.00 88.25 109 ALA A CA 1
ATOM 841 C C . ALA A 1 109 ? 0.200 -4.965 12.316 1.00 88.25 109 ALA A C 1
ATOM 843 O O . ALA A 1 109 ? -1.031 -4.919 12.258 1.00 88.25 109 ALA A O 1
ATOM 844 N N . ALA A 1 110 ? 0.912 -4.103 13.049 1.00 90.00 110 ALA A N 1
ATOM 845 C CA . ALA A 1 110 ? 0.307 -3.028 13.828 1.00 90.00 110 ALA A CA 1
ATOM 846 C C . ALA A 1 110 ? -0.387 -1.987 12.937 1.00 90.00 110 ALA A C 1
ATOM 848 O O . ALA A 1 110 ? -1.533 -1.632 13.209 1.00 90.00 110 ALA A O 1
ATOM 849 N N . LEU A 1 111 ? 0.266 -1.543 11.859 1.00 88.38 111 LEU A N 1
ATOM 850 C CA . LEU A 1 111 ? -0.283 -0.560 10.920 1.00 88.38 111 LEU A CA 1
ATOM 851 C C . LEU A 1 111 ? -1.475 -1.128 10.142 1.00 88.38 111 LEU A C 1
ATOM 853 O O . LEU A 1 111 ? -2.520 -0.487 10.076 1.00 88.38 111 LEU A O 1
ATOM 857 N N . ILE A 1 112 ? -1.388 -2.363 9.645 1.00 88.31 112 ILE A N 1
ATOM 858 C CA . ILE A 1 112 ? -2.530 -3.015 8.982 1.00 88.31 112 ILE A CA 1
ATOM 859 C C . ILE A 1 112 ? -3.713 -3.142 9.953 1.00 88.31 112 ILE A C 1
ATOM 861 O O . ILE A 1 112 ? -4.843 -2.798 9.611 1.00 88.31 112 ILE A O 1
ATOM 865 N N . SER A 1 113 ? -3.459 -3.579 11.191 1.00 88.94 113 SER A N 1
ATOM 866 C CA . SER A 1 113 ? -4.508 -3.697 12.213 1.00 88.94 113 SER A CA 1
ATOM 867 C C . SER A 1 113 ? -5.135 -2.344 12.560 1.00 88.94 113 SER A C 1
ATOM 869 O O . SER A 1 113 ? -6.340 -2.271 12.796 1.00 88.94 113 SER A O 1
ATOM 871 N N . LEU A 1 114 ? -4.341 -1.270 12.574 1.00 89.00 114 LEU A N 1
ATOM 872 C CA . LEU A 1 114 ? -4.811 0.092 12.816 1.00 89.00 114 LEU A CA 1
ATOM 873 C C . LEU A 1 114 ? -5.719 0.590 11.685 1.00 89.00 114 LEU A C 1
ATOM 875 O O . LEU A 1 114 ? -6.807 1.096 11.966 1.00 89.00 114 LEU A O 1
ATOM 879 N N . GLY A 1 115 ? -5.303 0.401 10.430 1.00 86.69 115 GLY A N 1
ATOM 880 C CA . GLY A 1 115 ? -6.085 0.779 9.253 1.00 86.69 115 GLY A CA 1
ATOM 881 C C . GLY A 1 115 ? -7.419 0.033 9.189 1.00 86.69 115 GLY A C 1
ATOM 882 O O . GLY A 1 115 ? -8.483 0.652 9.115 1.00 86.69 115 GLY A O 1
ATOM 883 N N . LEU A 1 116 ? -7.380 -1.295 9.349 1.00 87.19 116 LEU A N 1
ATOM 884 C CA . LEU A 1 116 ? -8.584 -2.127 9.429 1.00 87.19 116 LEU A CA 1
ATOM 885 C C . LEU A 1 116 ? -9.480 -1.718 10.605 1.00 87.19 116 LEU A C 1
ATOM 887 O O . LEU A 1 116 ? -10.697 -1.616 10.453 1.00 87.19 116 LEU A O 1
ATOM 891 N N . GLY A 1 117 ? -8.892 -1.450 11.772 1.00 86.88 117 GLY A N 1
ATOM 892 C CA . GLY A 1 117 ? -9.617 -0.997 12.954 1.00 86.88 117 GLY A CA 1
ATOM 893 C C . GLY A 1 117 ? -10.376 0.302 12.696 1.00 86.88 117 GLY A C 1
ATOM 894 O O . GLY A 1 117 ? -11.565 0.387 12.984 1.00 86.88 117 GLY A O 1
ATOM 895 N N . ARG A 1 118 ? -9.738 1.306 12.096 1.00 87.38 118 ARG A N 1
ATOM 896 C CA . ARG A 1 118 ? -10.394 2.586 11.792 1.00 87.38 118 ARG A CA 1
ATOM 897 C C . ARG A 1 118 ? -11.501 2.437 10.752 1.00 87.38 118 ARG A C 1
ATOM 899 O O . ARG A 1 118 ? -12.582 2.984 10.961 1.00 87.38 118 ARG A O 1
ATOM 906 N N . ARG A 1 119 ? -11.268 1.644 9.701 1.00 80.94 119 ARG A N 1
ATOM 907 C CA . ARG A 1 119 ? -12.243 1.419 8.625 1.00 80.94 119 ARG A CA 1
ATOM 908 C C . ARG A 1 119 ? -13.476 0.642 9.097 1.00 80.94 119 ARG A C 1
ATOM 910 O O . ARG A 1 119 ? -14.590 1.034 8.786 1.00 80.94 119 ARG A O 1
ATOM 917 N N . PHE A 1 120 ? -13.298 -0.424 9.880 1.00 73.38 120 PHE A N 1
ATOM 918 C CA . PHE A 1 120 ? -14.395 -1.341 10.227 1.00 73.38 120 PHE A CA 1
ATOM 919 C C . PHE A 1 120 ? -14.966 -1.165 11.644 1.00 73.38 120 PHE A C 1
ATOM 921 O O . PHE A 1 120 ? -16.077 -1.618 11.916 1.00 73.38 120 PHE A O 1
ATOM 928 N N . VAL A 1 121 ? -14.251 -0.513 12.568 1.00 64.69 121 VAL A N 1
ATOM 929 C CA . VAL A 1 121 ? -14.770 -0.222 13.922 1.00 64.69 121 VAL A CA 1
ATOM 930 C C . VAL A 1 121 ? -15.417 1.167 13.984 1.00 64.69 121 VAL A C 1
ATOM 932 O O . VAL A 1 121 ? -16.344 1.363 14.769 1.00 64.69 121 VAL A O 1
ATOM 935 N N . GLY A 1 122 ? -15.008 2.106 13.120 1.00 53.19 122 GLY A N 1
ATOM 936 C CA . GLY A 1 122 ? -15.606 3.444 13.015 1.00 53.19 122 GLY A CA 1
ATOM 937 C C . GLY A 1 122 ? -17.046 3.467 12.480 1.00 53.19 122 GLY A C 1
ATOM 938 O O . GLY A 1 122 ? -17.805 4.372 12.822 1.00 53.19 122 GLY A O 1
ATOM 939 N N . GLU A 1 123 ? -17.457 2.451 11.714 1.00 51.62 123 GLU A N 1
ATOM 940 C CA . GLU A 1 123 ? -18.812 2.337 11.145 1.00 51.62 123 GLU A CA 1
ATOM 941 C C . GLU A 1 123 ? -19.865 1.796 12.128 1.00 51.62 123 GLU A C 1
ATOM 943 O O . GLU A 1 123 ? -21.058 1.794 11.826 1.00 51.62 123 GLU A O 1
ATOM 948 N N . ARG A 1 124 ? -19.483 1.394 13.350 1.00 45.03 124 ARG A N 1
ATOM 949 C CA . ARG A 1 124 ? -20.463 1.096 14.408 1.00 45.03 124 ARG A CA 1
ATOM 950 C C . ARG A 1 124 ? -20.889 2.379 15.121 1.00 45.03 124 ARG A C 1
ATOM 952 O O . ARG A 1 124 ? -20.467 2.645 16.246 1.00 45.03 124 ARG A O 1
ATOM 959 N N . LYS A 1 125 ? -21.806 3.131 14.513 1.00 37.69 125 LYS A N 1
ATOM 960 C CA . LYS A 1 125 ? -22.778 3.933 15.275 1.00 37.69 125 LYS A CA 1
ATOM 961 C C . LYS A 1 125 ? -24.195 3.368 15.071 1.00 37.69 125 LYS A C 1
ATOM 963 O O . LYS A 1 125 ? -24.454 2.834 14.000 1.00 37.69 125 LYS A O 1
ATOM 968 N N . PRO A 1 126 ? -25.025 3.389 16.132 1.00 49.19 126 PRO A N 1
ATOM 969 C CA . PRO A 1 126 ? -26.257 2.604 16.266 1.00 49.19 126 PRO A CA 1
ATOM 970 C C . PRO A 1 126 ? -27.360 2.987 15.279 1.00 49.19 126 PRO A C 1
ATOM 972 O O . PRO A 1 126 ? -27.376 4.159 14.838 1.00 49.19 126 PRO A O 1
#

InterPro domains:
  IPR041160 SLOG cluster2 [PF18163] (2-34)

Foldseek 3Di:
DDDPDLADPVLVVVLVCLVVLHADQQAQQPDDNVVSQLLCVLLVLDPPPVDPPPPPDPDPDDPDDVSHVVSSVSSNVSCVVVVVDRRQLQDDSVLSVCRSPDNDPVSVVVSSCNSCCRVPVVPPDD

Radius of gyration: 15.59 Å; chains: 1; bounding box: 52×27×37 Å

pLDDT: mean 71.63, std 14.25, range [34.69, 90.0]